Protein AF-A0A158BKB6-F1 (afdb_monomer)

Secondary structure (DSSP, 8-state):
-------EEEEEEEETTTTEEEEEEEEE--STTSPPEEEEEEGGGEEEETTTTEEEE-TT--

Solvent-accessible surface area (backbone atoms only — not comparable to full-atom values): 4079 Å² total; per-resid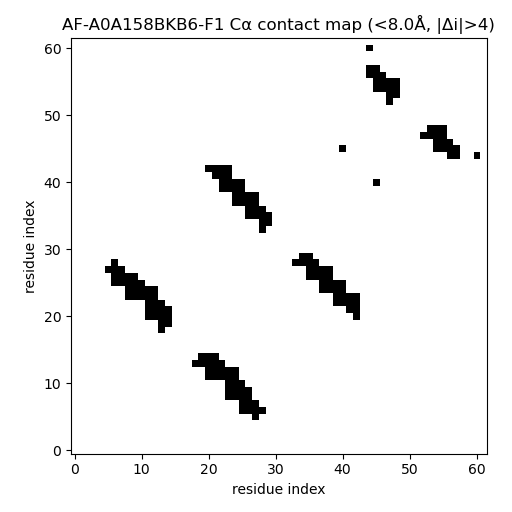ue (Å²): 137,89,80,80,86,76,63,42,78,79,47,76,43,67,37,77,89,76,75,41,72,53,27,32,32,38,36,30,80,60,64,96,90,49,79,67,45,79,43,82,41,54,45,89,55,53,42,82,38,79,88,80,70,44,73,48,68,67,82,90,78,121

Foldseek 3Di:
DPDDDQADFPDWDDPPVVRDTAWTWGWGDDPDPDDIDIDTGGPVQWDQDPVVRDTDGDPPDD

Mean predicted aligned error: 6.06 Å

Organism: NCBI:txid1777143

pLDDT: mean 85.16, std 15.27, range [39.31, 97.5]

Radius of gyration: 12.94 Å; Cα contacts (8 Å, |Δi|>4): 88; chains: 1; bounding box: 38×26×27 Å

InterPro domains:
  IPR011033 PRC-barrel-like superfamily [SSF50346] (2-52)
  IPR027275 PRC-barrel domain [PF05239] (2-47)

Structure (mmCIF, N/CA/C/O backbone):
data_AF-A0A158BKB6-F1
#
_entry.id   AF-A0A158BKB6-F1
#
loop_
_atom_site.group_PDB
_atom_site.id
_atom_site.type_symbol
_atom_site.label_atom_id
_atom_site.label_alt_id
_atom_site.label_comp_id
_atom_site.label_asym_id
_atom_site.label_entity_id
_atom_site.label_seq_id
_atom_site.pdbx_PDB_ins_code
_atom_site.Cartn_x
_atom_site.Cartn_y
_atom_site.Cartn_z
_atom_site.occupancy
_atom_site.B_iso_or_equiv
_atom_site.auth_seq_id
_atom_site.auth_comp_id
_atom_site.auth_asym_id
_atom_site.auth_atom_id
_atom_site.pdbx_PDB_model_num
ATOM 1 N N . MET A 1 1 ? 14.555 -16.719 1.716 1.00 39.31 1 MET A N 1
ATOM 2 C CA . MET A 1 1 ? 15.035 -15.460 2.328 1.00 39.31 1 MET A CA 1
ATOM 3 C C . MET A 1 1 ? 13.976 -14.465 1.929 1.00 39.31 1 MET A C 1
ATOM 5 O O . MET A 1 1 ? 14.039 -13.953 0.824 1.00 39.31 1 MET A O 1
ATOM 9 N N . ASP A 1 2 ? 12.930 -14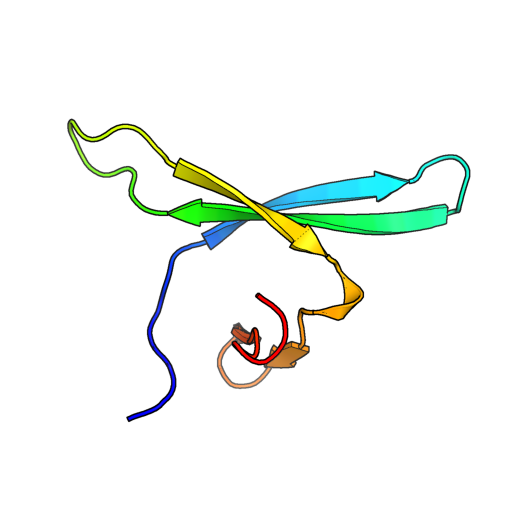.333 2.741 1.00 63.59 2 ASP A N 1
ATOM 10 C CA . ASP A 1 2 ? 11.668 -13.768 2.264 1.00 63.59 2 ASP A CA 1
ATOM 11 C C . ASP A 1 2 ? 11.381 -12.503 3.073 1.00 63.59 2 ASP A C 1
ATOM 13 O O . ASP A 1 2 ? 11.159 -12.562 4.283 1.00 63.59 2 ASP A O 1
ATOM 17 N N . GLY A 1 3 ? 11.469 -11.352 2.408 1.00 70.00 3 GLY A N 1
ATOM 18 C CA . GLY A 1 3 ? 11.388 -10.032 3.037 1.00 70.00 3 GLY A CA 1
ATOM 19 C C . GLY A 1 3 ? 12.258 -8.998 2.330 1.00 70.00 3 GLY A C 1
ATOM 20 O O . GLY A 1 3 ? 12.992 -8.271 2.990 1.00 70.00 3 GLY A O 1
ATOM 21 N N . GLU A 1 4 ? 12.229 -8.976 0.997 1.00 84.31 4 GLU A N 1
ATOM 22 C CA . GLU A 1 4 ? 12.932 -7.954 0.223 1.00 84.31 4 GLU A CA 1
ATOM 23 C C . GLU A 1 4 ? 12.204 -6.609 0.350 1.00 84.31 4 GLU A C 1
ATOM 25 O O . GLU A 1 4 ? 10.982 -6.538 0.193 1.00 84.31 4 GLU A O 1
ATOM 30 N N . ASP A 1 5 ? 12.952 -5.546 0.655 1.00 88.44 5 ASP A N 1
ATOM 31 C CA . ASP A 1 5 ? 12.444 -4.178 0.568 1.00 88.44 5 ASP A CA 1
ATOM 32 C C . ASP A 1 5 ? 12.389 -3.780 -0.910 1.00 88.44 5 ASP A C 1
ATOM 34 O O . ASP A 1 5 ? 13.417 -3.614 -1.565 1.00 88.44 5 ASP A O 1
ATOM 38 N N . ILE A 1 6 ? 11.168 -3.659 -1.426 1.00 88.19 6 ILE A N 1
ATOM 39 C CA . ILE A 1 6 ? 10.886 -3.323 -2.825 1.00 88.19 6 ILE A CA 1
ATOM 40 C C . ILE A 1 6 ? 10.561 -1.836 -3.026 1.00 88.19 6 ILE A C 1
ATOM 42 O O . ILE A 1 6 ? 10.242 -1.419 -4.139 1.00 88.19 6 ILE A O 1
ATOM 46 N N . GLY A 1 7 ? 10.593 -1.021 -1.966 1.00 90.75 7 GLY A N 1
ATOM 47 C CA . GLY A 1 7 ? 10.287 0.403 -2.038 1.00 90.75 7 GLY A CA 1
ATOM 48 C C . GLY A 1 7 ? 9.375 0.909 -0.924 1.00 90.75 7 GLY A C 1
ATOM 49 O O . GLY A 1 7 ? 9.181 0.286 0.117 1.00 90.75 7 GLY A O 1
ATOM 50 N N . LYS A 1 8 ? 8.804 2.097 -1.140 1.00 92.12 8 LYS A N 1
ATOM 51 C CA . LYS A 1 8 ? 8.025 2.815 -0.118 1.00 92.12 8 LYS A CA 1
ATOM 52 C C . LYS A 1 8 ? 6.622 3.131 -0.598 1.00 92.12 8 LYS A C 1
ATOM 54 O O . LYS A 1 8 ? 6.432 3.485 -1.757 1.00 92.12 8 LYS A O 1
ATOM 59 N N . ILE A 1 9 ? 5.653 3.094 0.313 1.00 93.06 9 ILE A N 1
ATOM 60 C CA . ILE A 1 9 ? 4.345 3.696 0.049 1.00 93.06 9 ILE A CA 1
ATOM 61 C C . ILE A 1 9 ? 4.507 5.218 0.064 1.00 93.06 9 ILE A C 1
ATOM 63 O O . ILE A 1 9 ? 4.855 5.783 1.101 1.00 93.06 9 ILE A O 1
ATOM 67 N N . SER A 1 10 ? 4.287 5.868 -1.077 1.00 94.31 10 SER A N 1
ATOM 68 C CA . SER A 1 10 ? 4.299 7.331 -1.179 1.00 94.31 10 SER A CA 1
ATOM 69 C C . SER A 1 10 ? 2.941 7.922 -0.813 1.00 94.31 10 SER A C 1
ATOM 71 O O . SER A 1 10 ? 2.876 8.920 -0.101 1.00 94.31 10 SER A O 1
ATOM 73 N N . ASP A 1 11 ? 1.861 7.269 -1.251 1.00 95.50 11 ASP A N 1
ATOM 74 C CA . ASP A 1 11 ? 0.500 7.783 -1.134 1.00 95.50 11 ASP A CA 1
ATOM 75 C C . ASP A 1 11 ? -0.524 6.662 -0.900 1.00 95.50 11 ASP A C 1
ATOM 77 O O . ASP A 1 11 ? -0.333 5.514 -1.308 1.00 95.50 11 ASP A O 1
ATOM 81 N N . ILE A 1 12 ? -1.658 7.012 -0.286 1.00 96.81 12 ILE A N 1
ATOM 82 C CA . ILE A 1 12 ? -2.822 6.131 -0.112 1.00 96.81 12 ILE A CA 1
ATOM 83 C C . ILE A 1 12 ? -4.031 6.798 -0.757 1.00 96.81 12 ILE A C 1
ATOM 85 O O . ILE A 1 12 ? -4.426 7.895 -0.365 1.00 96.81 12 ILE A O 1
ATOM 89 N N . MET A 1 13 ? -4.632 6.131 -1.740 1.00 97.25 13 MET A N 1
ATOM 90 C CA . MET A 1 13 ? -5.773 6.661 -2.479 1.00 97.25 13 MET A CA 1
ATOM 91 C C . MET A 1 13 ? -7.094 6.249 -1.830 1.00 97.25 13 MET A C 1
ATOM 93 O O . MET A 1 13 ? -7.332 5.078 -1.525 1.00 97.25 13 MET A O 1
ATOM 97 N N . LEU A 1 14 ? -7.977 7.229 -1.659 1.00 97.50 14 LEU A N 1
ATOM 98 C CA . LEU A 1 14 ? -9.303 7.074 -1.071 1.00 97.50 14 LEU A CA 1
ATOM 99 C C . LEU A 1 14 ? -10.377 7.081 -2.164 1.00 97.50 14 LEU A C 1
ATOM 101 O O . LEU A 1 14 ? -10.469 8.026 -2.947 1.00 97.50 14 LEU A O 1
ATOM 105 N N . ASP A 1 15 ? -11.242 6.067 -2.175 1.00 96.06 15 ASP A N 1
ATOM 106 C CA . ASP A 1 15 ? -12.531 6.149 -2.861 1.00 96.06 15 ASP A CA 1
ATOM 107 C C . ASP A 1 15 ? -13.489 6.968 -1.988 1.00 96.06 15 ASP A C 1
ATOM 109 O O . ASP A 1 15 ? -14.100 6.453 -1.051 1.00 96.06 15 ASP A O 1
ATOM 113 N N . VAL A 1 16 ? -13.611 8.260 -2.299 1.00 96.69 16 VAL A N 1
ATOM 114 C CA . VAL A 1 16 ? -14.438 9.213 -1.542 1.00 96.69 16 VAL A CA 1
ATOM 115 C C . VAL A 1 16 ? -15.921 8.842 -1.573 1.00 96.69 16 VAL A C 1
ATOM 117 O O . VAL A 1 16 ? -16.621 9.036 -0.584 1.00 96.69 16 VAL A O 1
ATOM 120 N N . ARG A 1 17 ? -16.418 8.292 -2.688 1.00 96.38 17 ARG A N 1
ATOM 121 C CA . ARG A 1 17 ? -17.831 7.896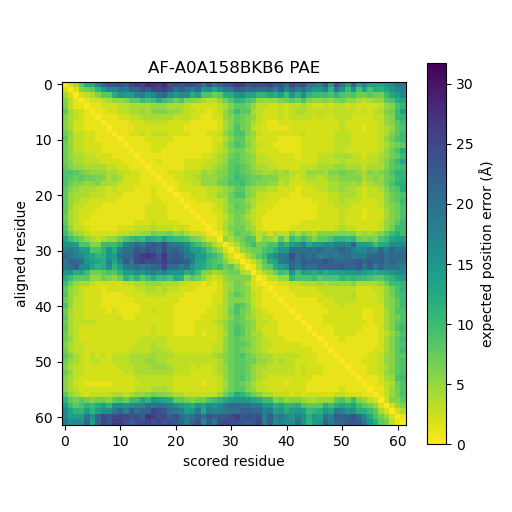 -2.795 1.00 96.38 17 ARG A CA 1
ATOM 122 C C . ARG A 1 17 ? -18.107 6.619 -2.012 1.00 96.38 17 ARG A C 1
ATOM 124 O O . ARG A 1 17 ? -19.167 6.488 -1.413 1.00 96.38 17 ARG A O 1
ATOM 131 N N . GLY A 1 18 ? -17.162 5.684 -2.045 1.00 94.44 18 GLY A N 1
ATOM 132 C CA . GLY A 1 18 ? -17.269 4.389 -1.382 1.00 94.44 18 GLY A CA 1
ATOM 133 C C . GLY A 1 18 ? -16.816 4.363 0.077 1.00 94.44 18 GLY A C 1
ATOM 134 O O . GLY A 1 18 ? -17.031 3.348 0.734 1.00 94.44 18 GLY A O 1
ATOM 135 N N . GLY A 1 19 ? -16.163 5.418 0.574 1.00 95.94 19 GLY A N 1
ATOM 136 C CA . GLY A 1 19 ? -15.660 5.496 1.948 1.00 95.94 19 GLY A CA 1
ATOM 137 C C . GLY A 1 19 ? -14.583 4.456 2.279 1.00 95.94 19 GLY A C 1
ATOM 138 O O . GLY A 1 19 ? -14.488 4.024 3.424 1.00 95.94 19 GLY A O 1
ATOM 139 N N . ARG A 1 20 ? -13.797 4.016 1.287 1.00 95.31 20 ARG A N 1
ATOM 140 C CA . ARG A 1 20 ? -12.782 2.961 1.452 1.00 95.31 20 ARG A CA 1
ATOM 141 C C . ARG A 1 20 ? -11.446 3.349 0.835 1.00 95.31 20 ARG A C 1
ATOM 143 O O . ARG A 1 20 ? -11.393 4.133 -0.110 1.00 95.31 20 ARG A O 1
ATOM 150 N N . PHE A 1 21 ? -10.368 2.748 1.324 1.00 96.75 21 PHE A N 1
ATOM 151 C CA . PHE A 1 21 ? -9.079 2.801 0.640 1.00 96.75 21 PHE A CA 1
ATOM 152 C C . PHE A 1 21 ? -9.164 1.995 -0.657 1.00 96.75 21 PHE A C 1
ATOM 154 O O . PHE A 1 21 ? -9.622 0.851 -0.653 1.00 96.75 21 PHE A O 1
ATOM 161 N N . ALA A 1 22 ? -8.763 2.602 -1.771 1.00 96.19 22 ALA A N 1
ATOM 162 C CA . ALA A 1 22 ? -8.770 1.948 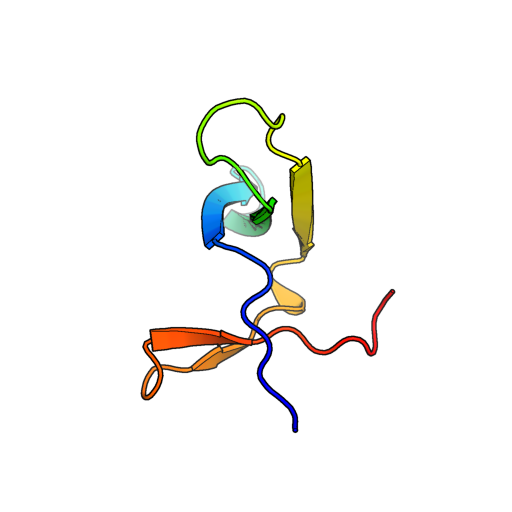-3.072 1.00 96.19 22 ALA A CA 1
ATOM 163 C C . ALA A 1 22 ? -7.464 1.169 -3.281 1.00 96.19 22 ALA A C 1
ATOM 165 O O . ALA A 1 22 ? -7.468 -0.054 -3.423 1.00 96.19 22 ALA A O 1
ATOM 166 N N . TYR A 1 23 ? -6.339 1.881 -3.254 1.00 96.12 23 TYR A N 1
ATOM 167 C CA . TYR A 1 23 ? -5.006 1.321 -3.441 1.00 96.12 23 TYR A CA 1
ATOM 168 C C . TYR A 1 23 ? -3.946 2.221 -2.800 1.00 96.12 23 TYR A C 1
ATOM 170 O O . TYR A 1 23 ? -4.176 3.412 -2.576 1.00 96.12 23 TYR A O 1
ATOM 178 N N . ALA A 1 24 ? -2.782 1.647 -2.518 1.00 96.31 24 ALA A N 1
ATOM 179 C CA . ALA A 1 24 ? -1.586 2.386 -2.138 1.00 96.31 24 ALA A CA 1
ATOM 180 C C . ALA A 1 24 ? -0.668 2.564 -3.353 1.00 96.31 24 ALA A C 1
ATOM 182 O O . ALA A 1 24 ? -0.668 1.734 -4.263 1.00 96.31 24 ALA A O 1
ATOM 183 N N . VAL A 1 25 ? 0.115 3.637 -3.372 1.00 95.25 25 VAL A N 1
ATOM 184 C CA . VAL A 1 25 ? 1.124 3.885 -4.404 1.00 95.25 25 VAL A CA 1
ATOM 185 C C . VAL A 1 25 ? 2.481 3.451 -3.866 1.00 95.25 25 VAL A C 1
ATOM 187 O O . VAL A 1 25 ? 3.006 4.064 -2.940 1.00 95.25 25 VAL A O 1
ATOM 190 N N . LEU A 1 26 ? 3.039 2.386 -4.440 1.00 93.06 26 LEU A N 1
ATOM 191 C CA . LEU A 1 26 ? 4.407 1.939 -4.201 1.00 93.06 26 LEU A CA 1
ATOM 192 C C . LEU A 1 26 ? 5.355 2.694 -5.136 1.00 93.06 26 LEU A C 1
ATOM 194 O O . LEU A 1 26 ? 5.200 2.653 -6.355 1.00 93.06 26 LEU A O 1
ATOM 198 N N . SER A 1 27 ? 6.345 3.348 -4.547 1.00 91.50 27 SER A N 1
ATOM 199 C CA . SER A 1 27 ? 7.456 4.002 -5.225 1.00 91.50 27 SER A CA 1
ATOM 200 C C . SER A 1 27 ? 8.706 3.130 -5.124 1.00 91.50 27 SER A C 1
ATOM 202 O O . SER A 1 27 ? 9.238 2.933 -4.029 1.00 91.50 27 SER A O 1
ATOM 204 N N . GLU A 1 28 ? 9.192 2.668 -6.273 1.00 87.12 28 GLU A N 1
ATOM 205 C CA . GLU A 1 28 ? 10.433 1.906 -6.434 1.00 87.12 28 GLU A CA 1
ATOM 206 C C . GLU A 1 28 ? 11.523 2.820 -7.033 1.00 87.12 28 GLU A C 1
ATOM 208 O O . GLU A 1 28 ? 11.294 3.525 -8.024 1.00 87.12 28 GLU A O 1
ATOM 213 N N . GLY A 1 29 ? 12.714 2.832 -6.424 1.00 77.81 29 GLY A N 1
ATOM 214 C CA . GLY A 1 29 ? 13.837 3.685 -6.838 1.00 77.81 29 GLY A CA 1
ATOM 215 C C . GLY A 1 29 ? 13.778 5.127 -6.300 1.00 77.81 29 GLY A C 1
ATOM 216 O O . GLY A 1 29 ? 13.122 5.403 -5.298 1.00 77.81 29 GLY A O 1
ATOM 217 N N . GLY A 1 30 ? 14.500 6.057 -6.944 1.00 64.56 30 GLY A N 1
ATOM 218 C CA . GLY A 1 30 ? 14.435 7.497 -6.629 1.00 64.56 30 GLY A CA 1
ATOM 219 C C . GLY A 1 30 ? 15.651 8.127 -5.927 1.00 64.56 30 GLY A C 1
ATOM 220 O O . GLY A 1 30 ? 15.524 9.217 -5.375 1.00 64.56 30 GLY A O 1
ATOM 221 N N . PHE A 1 31 ? 16.836 7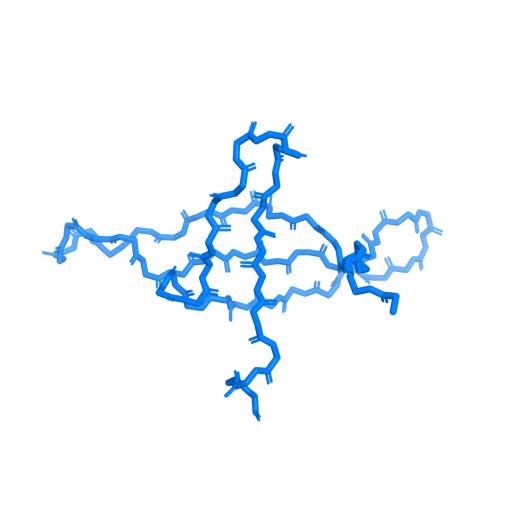.504 -5.959 1.00 61.03 31 PHE A N 1
ATOM 222 C CA . PHE A 1 31 ? 18.094 8.198 -5.634 1.00 61.03 31 PHE A CA 1
ATOM 223 C C . PHE A 1 31 ? 18.782 8.735 -6.905 1.00 61.03 31 PHE A C 1
ATOM 225 O O . PHE A 1 31 ? 18.746 8.089 -7.950 1.00 61.03 31 PHE A O 1
ATOM 232 N N . LEU A 1 32 ? 19.360 9.944 -6.792 1.00 52.81 32 LEU A N 1
ATOM 233 C CA . LEU A 1 32 ? 20.171 10.705 -7.768 1.00 52.81 32 LEU A CA 1
ATOM 234 C C . LEU A 1 32 ? 20.299 10.081 -9.178 1.00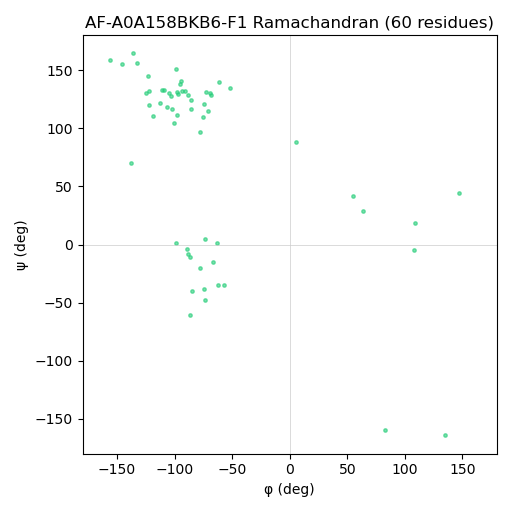 52.81 32 LEU A C 1
ATOM 236 O O . LEU A 1 32 ? 21.271 9.393 -9.480 1.00 52.81 32 LEU A O 1
ATOM 240 N N . GLY A 1 33 ? 19.347 10.400 -10.064 1.00 55.81 33 GLY A N 1
ATOM 241 C CA . GLY A 1 33 ? 19.486 10.211 -11.517 1.00 55.81 33 GLY A CA 1
ATOM 242 C C . GLY A 1 33 ? 18.666 9.087 -12.160 1.00 55.81 33 GLY A C 1
ATOM 243 O O . GLY A 1 33 ? 18.660 9.000 -13.385 1.00 55.81 33 GLY A O 1
ATOM 244 N N . MET A 1 34 ? 17.939 8.268 -11.392 1.00 62.84 34 MET A N 1
ATOM 245 C CA . MET A 1 34 ? 16.992 7.281 -11.937 1.00 62.84 34 MET A CA 1
ATOM 246 C C . MET A 1 34 ? 15.542 7.689 -11.670 1.00 62.84 34 MET A C 1
ATOM 248 O O . MET A 1 34 ? 15.196 8.092 -10.560 1.00 62.84 34 MET A O 1
ATOM 252 N N . GLY A 1 35 ? 14.703 7.603 -12.707 1.00 70.31 35 GLY A N 1
ATOM 253 C CA . GLY A 1 35 ? 13.280 7.923 -12.615 1.00 70.31 35 GLY A CA 1
ATOM 254 C C . GLY A 1 35 ? 12.564 7.010 -11.622 1.00 70.31 35 GLY A C 1
ATOM 255 O O . GLY A 1 35 ? 12.829 5.812 -11.566 1.00 70.31 35 GLY A O 1
ATOM 256 N N . THR A 1 36 ? 11.656 7.585 -10.842 1.00 79.69 36 THR A N 1
ATOM 257 C CA . THR A 1 36 ? 10.802 6.831 -9.926 1.00 79.69 36 THR A CA 1
ATOM 258 C C . THR A 1 36 ? 9.802 5.995 -10.713 1.00 79.69 36 THR A C 1
ATOM 260 O O . THR A 1 36 ? 9.094 6.523 -11.575 1.00 79.69 36 THR A O 1
ATOM 263 N N . LYS A 1 37 ? 9.699 4.704 -10.391 1.00 86.81 37 LYS A N 1
ATOM 264 C CA . LYS A 1 37 ? 8.634 3.845 -10.906 1.00 86.81 37 LYS A CA 1
ATOM 265 C C . LYS A 1 37 ? 7.517 3.762 -9.872 1.00 86.81 37 LYS A C 1
ATOM 267 O O . LYS A 1 37 ? 7.773 3.505 -8.699 1.00 86.81 37 LYS A O 1
ATOM 272 N N . LEU A 1 38 ? 6.286 4.008 -10.313 1.00 91.44 38 LEU A N 1
ATOM 273 C CA . LEU A 1 38 ? 5.103 3.997 -9.456 1.00 91.44 38 LEU A CA 1
ATOM 274 C C . LEU A 1 38 ? 4.212 2.803 -9.795 1.00 91.44 38 LEU A C 1
ATOM 276 O O . LEU A 1 38 ? 3.896 2.562 -10.961 1.00 91.44 38 LEU A O 1
ATOM 280 N N . HIS A 1 39 ? 3.778 2.091 -8.761 1.00 91.88 39 HIS A N 1
ATOM 281 C CA . HIS A 1 39 ? 2.890 0.938 -8.847 1.00 91.88 39 HIS A CA 1
ATOM 282 C C . HIS A 1 39 ? 1.660 1.147 -7.961 1.00 91.88 39 HIS A C 1
ATOM 284 O O . HIS A 1 39 ? 1.787 1.473 -6.785 1.00 91.88 39 HIS A O 1
ATOM 290 N N . ALA A 1 40 ? 0.463 0.930 -8.506 1.00 94.75 40 ALA A N 1
ATOM 291 C CA . ALA A 1 40 ? -0.769 0.917 -7.722 1.00 94.75 40 ALA A CA 1
ATOM 292 C C . ALA A 1 40 ? -0.990 -0.484 -7.136 1.00 94.75 40 ALA A C 1
ATOM 294 O O . ALA A 1 40 ? -1.182 -1.443 -7.882 1.00 94.75 40 ALA A O 1
ATOM 295 N N . ILE A 1 41 ? -0.972 -0.596 -5.809 1.00 93.75 41 ILE A N 1
ATOM 296 C CA . ILE A 1 41 ? -1.160 -1.856 -5.088 1.00 93.75 41 ILE A CA 1
ATOM 297 C C . ILE A 1 41 ? -2.551 -1.863 -4.452 1.00 93.75 41 ILE A C 1
ATOM 299 O O . ILE A 1 41 ? -2.823 -1.002 -3.608 1.00 93.75 41 ILE A O 1
ATOM 303 N N . PRO A 1 42 ? -3.443 -2.804 -4.816 1.00 95.12 42 PRO A N 1
ATOM 304 C CA . PRO A 1 42 ? -4.758 -2.911 -4.195 1.00 95.12 42 PRO A CA 1
ATOM 305 C C . PRO A 1 42 ? -4.643 -2.960 -2.673 1.00 95.12 42 PRO A C 1
ATOM 307 O O . PRO A 1 42 ? -3.822 -3.703 -2.138 1.00 95.12 42 PRO A O 1
ATOM 310 N N . TRP A 1 43 ? -5.483 -2.202 -1.964 1.00 94.75 43 TRP A N 1
ATOM 311 C CA . TRP A 1 43 ? -5.406 -2.143 -0.500 1.00 94.75 43 TRP A CA 1
ATOM 312 C C . TRP A 1 43 ? -5.551 -3.530 0.148 1.00 94.75 43 TRP A C 1
ATOM 314 O O . TRP A 1 43 ? -4.880 -3.841 1.125 1.00 94.75 43 TRP A O 1
ATOM 324 N N . SER A 1 44 ? -6.371 -4.398 -0.449 1.00 93.12 44 SER A N 1
ATOM 325 C CA . SER A 1 44 ? -6.589 -5.778 -0.000 1.00 93.12 44 SER A CA 1
ATOM 326 C C . SER A 1 44 ? -5.370 -6.696 -0.138 1.00 93.12 44 SER A C 1
ATOM 328 O O . SER A 1 44 ? -5.380 -7.781 0.433 1.00 93.12 44 SER A O 1
ATOM 330 N N . ALA A 1 45 ? -4.348 -6.302 -0.902 1.00 92.56 45 ALA A N 1
ATOM 331 C CA . ALA A 1 45 ? -3.119 -7.076 -1.073 1.00 92.56 45 ALA A CA 1
ATOM 332 C C . ALA A 1 45 ? -2.054 -6.748 -0.008 1.00 92.56 45 ALA A C 1
ATOM 334 O O . ALA A 1 45 ? -1.026 -7.422 0.057 1.00 92.56 45 ALA A O 1
ATOM 335 N N . LEU A 1 46 ? -2.284 -5.721 0.819 1.00 93.25 46 LEU A N 1
ATOM 336 C CA . LEU A 1 46 ? -1.347 -5.260 1.838 1.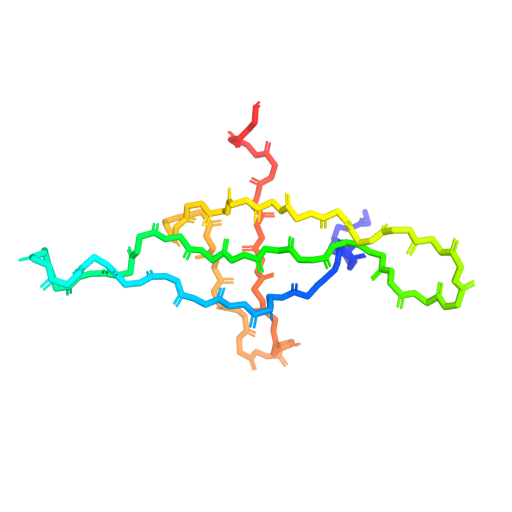00 93.25 46 LEU A CA 1
ATOM 337 C C . LEU A 1 46 ? -1.703 -5.833 3.210 1.00 93.25 46 LEU A C 1
ATOM 339 O O . LEU A 1 46 ? -2.834 -5.722 3.677 1.00 93.25 46 LEU A O 1
ATOM 343 N N . THR A 1 47 ? -0.703 -6.384 3.892 1.00 93.69 47 THR A N 1
ATOM 344 C CA . THR A 1 47 ? -0.793 -6.780 5.302 1.00 93.69 47 THR A CA 1
ATOM 345 C C . THR A 1 47 ? 0.123 -5.888 6.127 1.00 93.69 47 THR A C 1
ATOM 347 O O . THR A 1 47 ? 1.321 -5.833 5.864 1.00 93.69 47 THR A O 1
ATOM 350 N N . LEU A 1 48 ? -0.422 -5.175 7.117 1.00 93.19 48 LEU A N 1
ATOM 351 C CA . LEU A 1 48 ? 0.385 -4.359 8.024 1.00 93.19 48 LEU A CA 1
ATOM 352 C C . LEU A 1 48 ? 1.134 -5.259 9.013 1.00 93.19 48 LEU A C 1
ATOM 354 O O . LEU A 1 48 ? 0.510 -5.975 9.794 1.00 93.19 48 LEU A O 1
ATOM 358 N N . ASP A 1 49 ? 2.459 -5.173 9.009 1.00 93.75 49 ASP A N 1
ATOM 359 C CA . ASP A 1 49 ? 3.323 -5.755 10.028 1.00 93.75 49 ASP A CA 1
ATOM 360 C C . ASP A 1 49 ? 3.756 -4.646 10.993 1.00 93.75 49 ASP A C 1
ATOM 362 O O . ASP A 1 49 ? 4.582 -3.790 10.672 1.00 93.75 49 ASP A O 1
ATOM 366 N N . THR A 1 50 ? 3.165 -4.624 12.189 1.00 94.56 50 THR A N 1
ATOM 367 C CA . THR A 1 50 ? 3.459 -3.595 13.196 1.00 94.56 50 THR A CA 1
ATOM 368 C C . THR A 1 50 ? 4.774 -3.830 13.935 1.00 94.56 50 THR A C 1
ATOM 370 O O . THR A 1 50 ? 5.293 -2.885 14.528 1.00 94.56 50 THR A O 1
ATOM 373 N N . ALA A 1 51 ? 5.299 -5.061 13.932 1.00 94.38 51 ALA A N 1
ATOM 374 C CA . ALA A 1 51 ? 6.579 -5.371 14.563 1.00 94.38 51 ALA A CA 1
ATOM 375 C C . ALA A 1 51 ? 7.723 -4.803 13.714 1.00 94.38 51 ALA A C 1
ATOM 377 O O . ALA A 1 51 ? 8.557 -4.056 14.224 1.00 94.38 51 ALA A O 1
ATOM 378 N N . GLU A 1 52 ? 7.670 -5.057 12.406 1.00 92.12 52 GLU A N 1
ATOM 379 C CA . GLU A 1 52 ? 8.662 -4.580 11.434 1.00 92.12 52 GLU A CA 1
ATOM 380 C C . GLU A 1 52 ? 8.326 -3.197 10.847 1.00 92.12 52 GLU A C 1
ATOM 382 O O . GLU A 1 52 ? 9.117 -2.615 10.107 1.00 92.12 52 GLU A O 1
ATOM 387 N N . LYS A 1 53 ? 7.162 -2.634 11.204 1.00 92.88 53 LYS A N 1
ATOM 388 C CA . LYS A 1 53 ? 6.676 -1.309 10.776 1.00 92.88 53 LYS A CA 1
ATOM 389 C C . LYS A 1 53 ? 6.643 -1.150 9.252 1.00 92.88 53 LYS A C 1
ATOM 391 O O . LYS A 1 53 ? 6.995 -0.096 8.721 1.00 92.88 53 LYS A O 1
ATOM 396 N N . CYS A 1 54 ? 6.191 -2.184 8.553 1.00 92.69 54 CYS A N 1
ATOM 397 C CA . CYS A 1 54 ? 6.106 -2.208 7.098 1.00 92.69 54 CYS A CA 1
ATOM 398 C C . CYS A 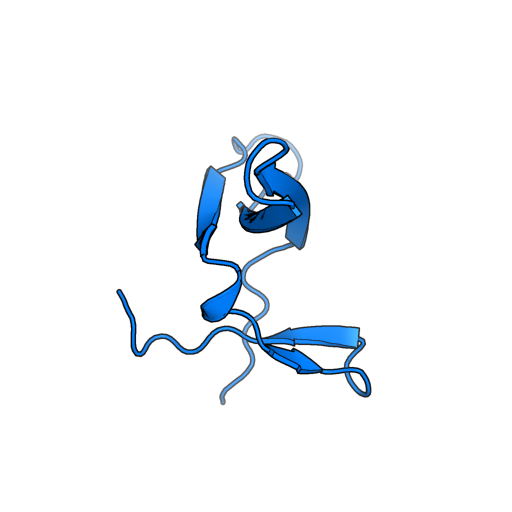1 54 ? 4.777 -2.809 6.624 1.00 92.69 54 CYS A C 1
ATOM 400 O O . CYS A 1 54 ? 4.048 -3.445 7.387 1.00 92.69 54 CYS A O 1
ATOM 402 N N . PHE A 1 55 ? 4.452 -2.609 5.348 1.00 93.56 55 PHE A N 1
ATOM 403 C CA . PHE A 1 55 ? 3.432 -3.416 4.688 1.00 93.56 55 PHE A CA 1
ATOM 404 C C . PHE A 1 55 ? 4.104 -4.592 3.989 1.00 93.56 55 PHE A C 1
ATOM 406 O O . PHE A 1 55 ? 5.063 -4.411 3.243 1.00 93.56 55 PHE A O 1
ATOM 413 N N . ARG A 1 56 ? 3.567 -5.792 4.194 1.00 92.88 56 ARG A N 1
ATOM 414 C CA . ARG A 1 56 ? 3.922 -6.986 3.430 1.00 92.88 56 ARG A CA 1
ATOM 415 C C . ARG A 1 56 ? 2.930 -7.171 2.293 1.00 92.88 56 ARG A C 1
ATOM 417 O O . ARG A 1 56 ? 1.724 -7.024 2.488 1.00 92.88 56 ARG A O 1
ATOM 424 N N . VAL A 1 57 ? 3.447 -7.535 1.127 1.00 88.81 57 VAL A N 1
ATOM 425 C CA . VAL A 1 57 ? 2.661 -7.943 -0.037 1.00 88.81 57 VAL A CA 1
ATOM 426 C C . VAL A 1 57 ? 3.087 -9.352 -0.434 1.00 88.81 57 VAL A C 1
ATOM 428 O O . VAL A 1 57 ? 4.276 -9.660 -0.484 1.00 88.81 57 VAL A O 1
ATOM 431 N N . GLY A 1 58 ? 2.117 -10.235 -0.662 1.00 76.06 58 GLY A N 1
ATOM 432 C CA . GLY A 1 58 ? 2.380 -11.573 -1.183 1.00 76.06 58 GLY A CA 1
ATOM 433 C C . GLY A 1 58 ? 2.369 -11.554 -2.709 1.00 76.06 58 GLY A C 1
ATOM 434 O O . GLY A 1 58 ? 1.387 -11.119 -3.300 1.00 76.06 58 GLY A O 1
ATOM 435 N N . LEU A 1 59 ? 3.413 -12.087 -3.350 1.00 60.28 59 LEU A N 1
ATOM 436 C CA . LEU A 1 59 ? 3.518 -12.232 -4.815 1.00 60.28 59 LEU A CA 1
ATOM 437 C C . LEU A 1 59 ? 2.453 -13.158 -5.447 1.00 60.28 59 LEU A C 1
ATOM 439 O O . LEU A 1 59 ? 2.448 -13.343 -6.656 1.00 60.28 59 LEU A O 1
ATOM 443 N N . ALA A 1 60 ? 1.532 -13.730 -4.666 1.00 55.38 60 ALA A N 1
ATOM 444 C CA . ALA A 1 60 ? 0.492 -14.641 -5.154 1.00 55.38 60 ALA A CA 1
ATOM 445 C C . ALA A 1 60 ? -0.650 -13.955 -5.945 1.00 55.38 60 ALA A C 1
ATOM 447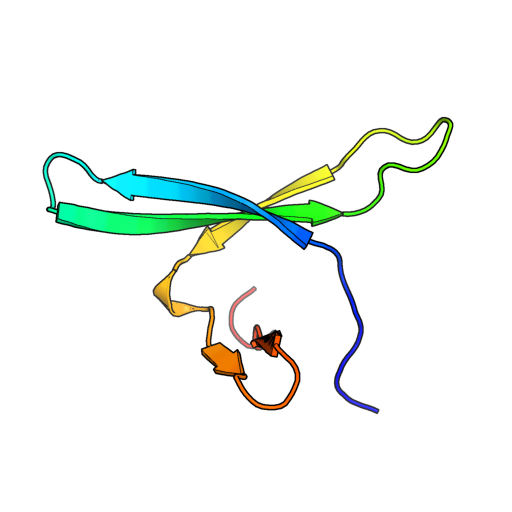 O O . ALA A 1 60 ? -1.613 -14.620 -6.319 1.00 55.38 60 ALA A O 1
ATOM 448 N N . MET A 1 61 ? -0.563 -12.646 -6.201 1.00 44.88 61 MET A N 1
ATOM 449 C CA . MET A 1 61 ? -1.469 -11.902 -7.088 1.00 44.88 61 MET A CA 1
ATOM 450 C C . MET A 1 61 ? -0.683 -10.917 -7.965 1.00 44.88 61 MET A C 1
ATOM 452 O O . MET A 1 61 ? -0.773 -9.703 -7.788 1.00 44.88 61 MET A O 1
ATOM 456 N N . LEU A 1 62 ? 0.087 -11.455 -8.908 1.00 49.97 62 LEU A N 1
ATOM 457 C CA . LEU A 1 62 ? 0.477 -10.804 -10.161 1.00 49.97 62 LEU A CA 1
ATOM 458 C C . LEU A 1 62 ? 0.329 -11.822 -11.294 1.00 49.97 62 LEU A C 1
ATOM 460 O O . LEU A 1 62 ? 0.661 -13.005 -11.053 1.00 49.97 62 LEU A O 1
#

Nearest PDB structures (foldseek):
  3htr-assembly1_A  TM=8.021E-01  e=5.176E-04  Rhodopseudomonas palustris
  3htr-assembly1_B  TM=8.115E-01  e=7.435E-04  Rhodopseudomonas palustris
  7w5a-assembly1_Z  TM=4.076E-01  e=6.772E+00  Homo sapiens
  6qdv-assembly1_F  TM=4.142E-01  e=6.772E+00  Homo sapiens
  7w5b-assembly1_Z  TM=4.142E-01  e=6.772E+00  Homo sapiens

Sequence (62 aa):
MDGEDIGKISDIMLDVRGGRFAYAVLSEGGFLGMGTKLHAIPWSALTLDTAEKCFRVGLAML